Protein AF-A0A8T6TBB7-F1 (afdb_monomer)

Solvent-accessible surface area (backbone atoms only — not comparable to full-atom values): 8489 Å² total; per-residue (Å²): 138,86,88,76,82,80,76,66,68,40,61,74,67,68,90,86,67,78,40,38,65,49,55,43,56,93,53,36,83,45,80,57,56,37,39,74,60,37,92,62,66,23,43,48,73,40,90,98,48,61,22,53,47,63,44,75,91,45,42,84,26,44,35,38,34,31,38,57,32,89,70,64,23,28,37,24,58,80,60,30,70,67,58,50,47,54,44,36,54,69,56,26,76,72,73,21,55,60,44,80,34,24,58,83,77,44,41,66,60,50,52,48,31,57,75,68,70,62,61,63,89,50,57,42,62,38,55,32,65,20,64,48,42,63,21,74,66,54,53,48,50,29,44,78,32,48,30,71,134

Radius of gyration: 16.6 Å; Cα contacts (8 Å, |Δi|>4): 256; chains: 1; bounding box: 36×31×54 Å

Foldseek 3Di:
DPPFLPLPAQLDDDPDDQFFKAFALVQAPLPCQLCVQDPQNQKDADVPGSTIGGNPVSTNNQQLSCQRDPSNRMATVSLGPVSLLVSLLVLLAPDAAEAEDAPVPCVVVVVVCSVVVVDPGRHDYHYDVHCSNDHPVSVVSNVVSPHDD

Sequence (149 aa):
AAAGAAAGYLGRKRRGTQALAQVDPGACIGCLKCVRVCPYGALSQVAGDASVTVDPLLCAGCGACPSACLNWAAEQTGYTTQELEAALRAATTRTPNVIAVCNWSAYRALDQAYVEDLLPKGLAPLRLPCLARMSPHLVQVALDGGADP

Structure (mmCIF, N/CA/C/O backbone):
data_AF-A0A8T6TBB7-F1
#
_entry.id   AF-A0A8T6TBB7-F1
#
loop_
_atom_site.group_PDB
_atom_site.id
_atom_site.type_symbol
_atom_site.label_atom_id
_atom_site.label_alt_id
_atom_site.label_comp_id
_atom_site.label_asym_id
_atom_site.label_entity_id
_atom_site.label_seq_id
_atom_site.pdbx_PDB_ins_code
_atom_site.Cartn_x
_atom_site.Cartn_y
_atom_site.Cartn_z
_atom_site.occupancy
_atom_site.B_iso_or_equiv
_atom_site.auth_seq_id
_atom_site.auth_comp_id
_atom_site.auth_asym_id
_atom_site.auth_atom_id
_atom_site.pdbx_PDB_model_num
ATOM 1 N N . ALA A 1 1 ? -12.715 6.050 34.621 1.00 26.91 1 ALA A N 1
ATOM 2 C CA . ALA A 1 1 ? -11.327 5.767 34.201 1.00 26.91 1 ALA A CA 1
ATOM 3 C C . ALA A 1 1 ? -11.313 5.545 32.687 1.00 26.91 1 ALA A C 1
ATOM 5 O O . ALA A 1 1 ? -11.587 4.448 32.223 1.00 26.91 1 ALA A O 1
ATOM 6 N N . ALA A 1 2 ? -11.150 6.627 31.920 1.00 27.42 2 ALA A N 1
ATOM 7 C CA . ALA A 1 2 ? -11.399 6.692 30.477 1.00 27.42 2 ALA A CA 1
ATOM 8 C C . ALA A 1 2 ? -10.105 6.487 29.668 1.00 27.42 2 ALA A C 1
ATOM 10 O O . ALA A 1 2 ? -9.582 7.413 29.061 1.00 27.42 2 ALA A O 1
ATOM 11 N N . ALA A 1 3 ? -9.572 5.266 29.682 1.00 28.88 3 ALA A N 1
ATOM 12 C CA . ALA A 1 3 ? -8.338 4.910 28.976 1.00 28.88 3 ALA A CA 1
ATOM 13 C C . ALA A 1 3 ? -8.581 4.382 27.542 1.00 28.88 3 ALA A C 1
ATOM 15 O O . ALA A 1 3 ? -7.880 3.483 27.096 1.00 28.88 3 ALA A O 1
ATOM 16 N N . GLY A 1 4 ? -9.591 4.898 26.827 1.00 34.88 4 GLY A N 1
ATOM 17 C CA . GLY A 1 4 ? -9.996 4.374 25.509 1.00 34.88 4 GLY A CA 1
ATOM 18 C C . GLY A 1 4 ? -9.934 5.357 24.336 1.00 34.88 4 GLY A C 1
ATOM 19 O O . GLY A 1 4 ? -10.148 4.943 23.206 1.00 34.88 4 GLY A O 1
ATOM 20 N N . ALA A 1 5 ? -9.641 6.639 24.576 1.00 39.44 5 ALA A N 1
ATOM 21 C CA . ALA A 1 5 ? -9.637 7.690 23.545 1.00 39.44 5 ALA A CA 1
ATOM 22 C C . ALA A 1 5 ? -8.220 8.214 23.230 1.00 39.44 5 ALA A C 1
ATOM 24 O O . ALA A 1 5 ? -8.042 9.356 22.819 1.00 39.44 5 ALA A O 1
ATOM 25 N N . ALA A 1 6 ? -7.195 7.387 23.457 1.00 38.75 6 ALA A N 1
ATOM 26 C CA . ALA A 1 6 ? -5.787 7.747 23.269 1.00 38.75 6 ALA A CA 1
ATOM 27 C C . ALA A 1 6 ? -5.127 7.066 22.052 1.00 38.75 6 ALA A C 1
ATOM 29 O O . ALA A 1 6 ? -3.906 7.071 21.939 1.00 38.75 6 ALA A O 1
ATOM 30 N N . ALA A 1 7 ? -5.908 6.514 21.118 1.00 42.78 7 ALA A N 1
ATOM 31 C CA . ALA A 1 7 ? -5.423 6.127 19.790 1.00 42.78 7 ALA A CA 1
ATOM 32 C C . ALA A 1 7 ? -5.757 7.253 18.801 1.00 42.78 7 ALA A C 1
ATOM 34 O O . ALA A 1 7 ? -6.629 7.131 17.944 1.00 42.78 7 ALA A O 1
ATOM 35 N N . GLY A 1 8 ? -5.124 8.412 18.996 1.00 45.12 8 GLY A N 1
ATOM 36 C CA . GLY A 1 8 ? -5.313 9.559 18.119 1.00 45.12 8 GLY A CA 1
ATOM 37 C C . GLY A 1 8 ? -5.035 9.180 16.667 1.00 45.12 8 GLY A C 1
ATOM 38 O O . GLY A 1 8 ? -4.016 8.556 16.401 1.00 45.12 8 GLY A O 1
ATOM 39 N N . TYR A 1 9 ? -5.941 9.567 15.761 1.00 51.59 9 TYR A N 1
ATOM 40 C CA . TYR A 1 9 ? -5.765 9.659 14.305 1.00 51.59 9 TYR A CA 1
ATOM 41 C C . TYR A 1 9 ? -4.510 8.941 13.767 1.00 51.59 9 TYR A C 1
ATOM 43 O O . TYR A 1 9 ? -3.511 9.575 13.405 1.00 51.59 9 TYR A O 1
ATOM 51 N N . LEU A 1 10 ? -4.539 7.608 13.749 1.00 52.56 10 LEU A N 1
ATOM 52 C CA . LEU A 1 10 ? -3.420 6.819 13.252 1.00 52.56 10 LEU A CA 1
ATOM 53 C C . LEU A 1 10 ? -3.266 7.117 11.752 1.00 52.56 10 LEU A C 1
ATOM 55 O O . LEU A 1 10 ? -4.215 6.975 10.978 1.00 52.56 10 LEU A O 1
ATOM 59 N N . GLY A 1 11 ? -2.095 7.631 11.358 1.00 48.75 11 GLY A N 1
ATOM 60 C CA . GLY A 1 11 ? -1.825 8.089 9.987 1.00 48.75 11 GLY A CA 1
ATOM 61 C C . GLY A 1 11 ? -2.016 9.595 9.737 1.00 48.75 11 GLY A C 1
ATOM 62 O O . GLY A 1 11 ? -2.373 9.997 8.623 1.00 48.75 11 GLY A O 1
ATOM 63 N N . ARG A 1 12 ? -1.800 10.468 10.738 1.00 50.28 12 ARG A N 1
ATOM 64 C CA . ARG A 1 12 ? -1.777 11.929 10.523 1.00 50.28 12 ARG A CA 1
ATOM 65 C C . ARG A 1 12 ? -0.621 12.322 9.591 1.00 50.28 12 ARG A C 1
ATOM 67 O O . ARG A 1 12 ? 0.499 12.568 10.033 1.00 50.28 12 ARG A O 1
ATOM 74 N N . LYS A 1 13 ? -0.922 12.508 8.303 1.00 48.41 13 LYS A N 1
ATOM 75 C CA . LYS A 1 13 ? -0.060 13.289 7.414 1.00 48.41 13 LYS A CA 1
ATOM 76 C C . LYS A 1 13 ? 0.063 14.729 7.907 1.00 48.41 13 LYS A C 1
ATOM 78 O O . LYS A 1 13 ? -0.926 15.382 8.252 1.00 48.41 13 LYS A O 1
ATOM 83 N N . ARG A 1 14 ? 1.291 15.247 7.863 1.00 46.94 14 ARG A N 1
ATOM 84 C CA . ARG A 1 14 ? 1.566 16.687 7.857 1.00 46.94 14 ARG A CA 1
ATOM 85 C C . ARG A 1 14 ? 0.840 17.292 6.649 1.00 46.94 14 ARG A C 1
ATOM 87 O O . ARG A 1 14 ? 0.958 16.774 5.541 1.00 46.94 14 ARG A O 1
ATOM 94 N N . ARG A 1 15 ? 0.056 18.354 6.862 1.00 41.84 15 ARG A N 1
ATOM 95 C CA . ARG A 1 15 ? -0.573 19.124 5.774 1.00 41.84 15 ARG A CA 1
ATOM 96 C C . ARG A 1 15 ? 0.500 19.467 4.724 1.00 41.84 15 ARG A C 1
ATOM 98 O O . ARG A 1 15 ? 1.522 20.030 5.097 1.00 41.84 15 ARG A O 1
ATOM 105 N N . GLY A 1 16 ? 0.275 19.120 3.453 1.00 46.31 16 GLY A N 1
ATOM 106 C CA . GLY A 1 16 ? 1.085 19.603 2.323 1.00 46.31 16 GLY A CA 1
ATOM 107 C C . GLY A 1 16 ? 1.958 18.590 1.567 1.00 46.31 16 GLY A C 1
ATOM 108 O O . GLY A 1 16 ? 2.403 18.928 0.478 1.00 46.31 16 GLY A O 1
ATOM 109 N N . THR A 1 17 ? 2.183 17.357 2.045 1.00 53.53 17 THR A N 1
ATOM 110 C CA . THR A 1 17 ? 2.930 16.347 1.257 1.00 53.53 17 THR A CA 1
ATOM 111 C C . THR A 1 17 ? 1.978 15.408 0.518 1.00 53.53 17 THR A C 1
ATOM 113 O O . THR A 1 17 ? 1.154 14.731 1.139 1.00 53.53 17 THR A O 1
ATOM 116 N N . GLN A 1 18 ? 2.078 15.321 -0.812 1.00 64.38 18 GLN A N 1
ATOM 117 C CA . GLN A 1 18 ? 1.324 14.340 -1.601 1.00 64.38 18 GLN A CA 1
ATOM 118 C C . GLN A 1 18 ? 1.734 12.917 -1.191 1.00 64.38 18 GLN A C 1
ATOM 120 O O . GLN A 1 18 ? 2.895 12.641 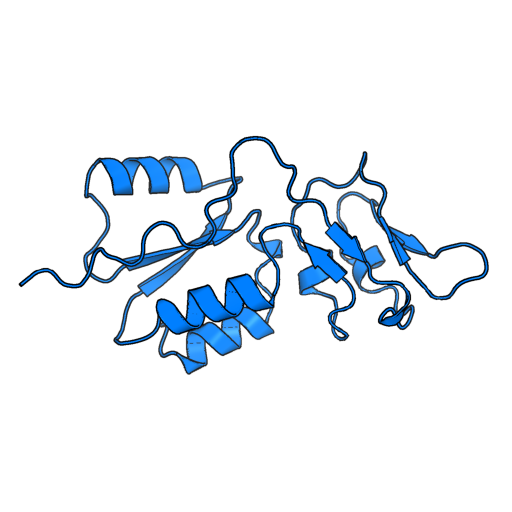-0.897 1.00 64.38 18 GLN A O 1
ATOM 125 N N . ALA A 1 19 ? 0.765 12.013 -1.036 1.00 78.44 19 ALA A N 1
ATOM 126 C CA . ALA A 1 19 ? 1.008 10.619 -0.652 1.00 78.44 19 ALA A CA 1
ATOM 127 C C . ALA A 1 19 ? 1.353 9.797 -1.890 1.00 78.44 19 ALA A C 1
ATOM 129 O O . ALA A 1 19 ? 0.603 8.900 -2.262 1.00 78.44 19 ALA A O 1
ATOM 130 N N . LEU A 1 20 ? 2.433 10.176 -2.569 1.00 90.31 20 LEU A N 1
ATOM 131 C CA . LEU A 1 20 ? 2.830 9.545 -3.819 1.00 90.31 20 LEU A CA 1
ATOM 132 C C . LEU A 1 20 ? 3.370 8.139 -3.563 1.00 90.31 20 LEU A C 1
ATOM 134 O O . LEU A 1 20 ? 3.885 7.835 -2.483 1.00 90.31 20 LEU A O 1
ATOM 138 N N . ALA A 1 21 ? 3.205 7.287 -4.569 1.00 94.19 21 ALA A N 1
ATOM 139 C CA . ALA A 1 21 ? 3.832 5.979 -4.587 1.00 94.19 21 ALA A CA 1
ATOM 140 C C . ALA A 1 21 ? 5.309 6.110 -4.979 1.00 94.19 21 ALA A C 1
ATOM 142 O O . ALA A 1 21 ? 5.669 6.966 -5.786 1.00 94.19 21 ALA A O 1
ATOM 143 N N . GLN A 1 22 ? 6.142 5.237 -4.431 1.00 94.38 22 GLN A N 1
ATOM 144 C CA . GLN A 1 22 ? 7.553 5.088 -4.770 1.00 94.38 22 GLN A CA 1
ATOM 145 C C . GLN A 1 22 ? 7.857 3.604 -4.962 1.00 94.38 22 GLN A C 1
ATOM 147 O O . GLN A 1 22 ? 7.192 2.761 -4.362 1.00 94.38 22 GLN A O 1
ATOM 152 N N . VAL A 1 23 ? 8.833 3.288 -5.810 1.00 95.56 23 VAL A N 1
ATOM 153 C CA . VAL A 1 23 ? 9.302 1.918 -6.037 1.00 95.56 23 VAL A CA 1
ATOM 154 C C . VAL A 1 23 ? 10.801 1.881 -5.781 1.00 95.56 23 VAL A C 1
ATOM 156 O O . VAL A 1 23 ? 11.537 2.681 -6.352 1.00 95.56 23 VAL A O 1
ATOM 159 N N . ASP A 1 24 ? 11.239 0.963 -4.924 1.00 94.31 24 ASP A N 1
ATOM 160 C CA . ASP A 1 24 ? 12.648 0.637 -4.738 1.00 94.31 24 ASP A CA 1
ATOM 161 C C . ASP A 1 24 ? 13.110 -0.290 -5.879 1.00 94.31 24 ASP A C 1
ATOM 163 O O . ASP A 1 24 ? 12.642 -1.434 -5.959 1.00 94.31 24 ASP A O 1
ATOM 167 N N . PRO A 1 25 ? 14.008 0.164 -6.773 1.00 92.50 25 PRO A N 1
ATOM 168 C CA . PRO A 1 25 ? 14.503 -0.661 -7.869 1.00 92.50 25 PRO A CA 1
ATOM 169 C C . PRO A 1 25 ? 15.319 -1.864 -7.378 1.00 92.50 25 PRO A C 1
ATOM 171 O O . PRO A 1 25 ? 15.287 -2.902 -8.030 1.00 92.50 25 PRO A O 1
ATOM 174 N N . GLY A 1 26 ? 15.983 -1.777 -6.218 1.00 93.25 26 GLY A N 1
ATOM 175 C CA . GLY A 1 26 ? 16.781 -2.876 -5.661 1.00 93.25 26 GLY A CA 1
ATOM 176 C C . GLY A 1 26 ? 15.934 -4.044 -5.151 1.00 93.25 26 GLY A C 1
ATOM 177 O O . GLY A 1 26 ? 16.376 -5.191 -5.177 1.00 93.25 26 GLY A O 1
ATOM 178 N N . ALA A 1 27 ? 14.697 -3.765 -4.736 1.00 93.62 27 ALA A N 1
ATOM 179 C CA . ALA A 1 27 ? 13.719 -4.774 -4.338 1.00 93.62 27 ALA A CA 1
ATOM 180 C C . ALA A 1 27 ? 12.736 -5.133 -5.470 1.00 93.62 27 ALA A C 1
ATOM 182 O O . ALA A 1 27 ? 11.933 -6.056 -5.332 1.00 93.62 27 ALA A O 1
ATOM 183 N N . CYS A 1 28 ? 12.722 -4.413 -6.592 1.00 95.81 28 CYS A N 1
ATOM 184 C CA . CYS A 1 28 ? 11.740 -4.643 -7.646 1.00 95.81 28 CYS A CA 1
ATOM 185 C C . CYS A 1 28 ? 12.104 -5.865 -8.502 1.00 95.81 28 CYS A C 1
ATOM 187 O O . CYS A 1 28 ? 13.125 -5.884 -9.175 1.00 95.81 28 CYS A O 1
ATOM 189 N N . ILE A 1 29 ? 11.213 -6.859 -8.559 1.00 94.75 29 ILE A N 1
ATOM 190 C CA . ILE A 1 29 ? 11.393 -8.059 -9.402 1.00 94.75 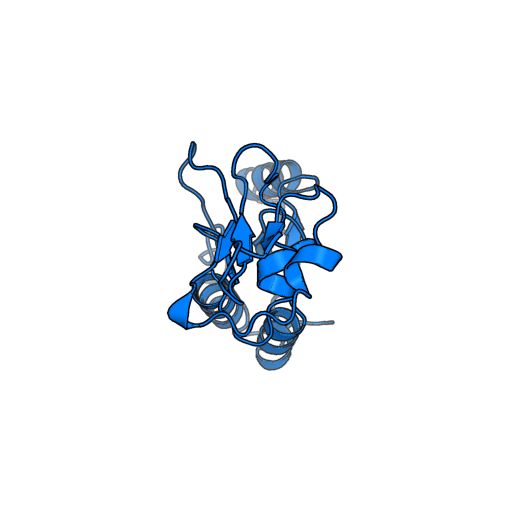29 ILE A CA 1
ATOM 191 C C . ILE A 1 29 ? 10.778 -7.934 -10.808 1.00 94.75 29 ILE A C 1
ATOM 193 O O . ILE A 1 29 ? 10.697 -8.918 -11.537 1.00 94.75 29 ILE A O 1
ATOM 197 N N . GLY A 1 30 ? 10.239 -6.766 -11.171 1.00 94.81 30 GLY A N 1
ATOM 198 C CA . GLY A 1 30 ? 9.674 -6.536 -12.505 1.00 94.81 30 GLY A CA 1
ATOM 199 C C . GLY A 1 30 ? 8.432 -7.354 -12.869 1.00 94.81 30 GLY A C 1
ATOM 200 O O . GLY A 1 30 ? 8.174 -7.595 -14.042 1.00 94.81 30 GLY A O 1
ATOM 201 N N . CYS A 1 31 ? 7.612 -7.772 -11.897 1.00 95.38 31 CYS A N 1
ATOM 202 C CA . CYS A 1 31 ? 6.405 -8.574 -12.170 1.00 95.38 31 CYS A CA 1
ATOM 203 C C . CYS A 1 31 ? 5.238 -7.783 -12.803 1.00 95.38 31 CYS A C 1
ATOM 205 O O . CYS A 1 31 ? 4.217 -8.365 -13.169 1.00 95.38 31 CYS A O 1
ATOM 207 N N . LEU A 1 32 ? 5.357 -6.451 -12.880 1.00 95.38 32 LEU A N 1
ATOM 208 C CA . LEU A 1 32 ? 4.405 -5.508 -13.491 1.00 95.38 32 LEU A CA 1
ATOM 209 C C . LEU A 1 32 ? 2.975 -5.518 -12.920 1.00 95.38 32 LEU A C 1
ATOM 211 O O . LEU A 1 32 ? 2.078 -4.877 -13.469 1.00 95.38 32 LEU A O 1
ATOM 215 N N . LYS A 1 33 ? 2.731 -6.185 -11.787 1.00 96.00 33 LYS A N 1
ATOM 216 C CA . LYS A 1 33 ? 1.404 -6.200 -11.152 1.00 96.00 33 LYS A CA 1
ATOM 217 C C . LYS A 1 33 ? 0.948 -4.794 -10.750 1.00 96.00 33 LYS A C 1
ATOM 219 O O . LYS A 1 33 ? -0.207 -4.446 -10.968 1.00 96.00 33 LYS A O 1
ATOM 224 N N . CYS A 1 34 ? 1.866 -3.975 -10.233 1.00 96.19 34 CYS A N 1
ATOM 225 C CA . CYS A 1 34 ? 1.615 -2.581 -9.858 1.00 96.19 34 CYS A CA 1
ATOM 226 C C . CYS A 1 34 ? 1.198 -1.695 -11.049 1.00 96.19 34 CYS A C 1
ATOM 228 O O . CYS A 1 34 ? 0.362 -0.813 -10.873 1.00 96.19 34 CYS A O 1
ATOM 230 N N . VAL A 1 35 ? 1.720 -1.967 -12.251 1.00 96.50 35 VAL A N 1
ATOM 231 C CA . VAL A 1 35 ? 1.332 -1.279 -13.494 1.00 96.50 35 VAL A CA 1
ATOM 232 C C . VAL A 1 35 ? -0.120 -1.603 -13.848 1.00 96.50 35 VAL A C 1
ATOM 234 O O . VAL A 1 35 ? -0.909 -0.700 -14.099 1.00 96.50 35 VAL A O 1
ATOM 237 N N . ARG A 1 36 ? -0.506 -2.886 -1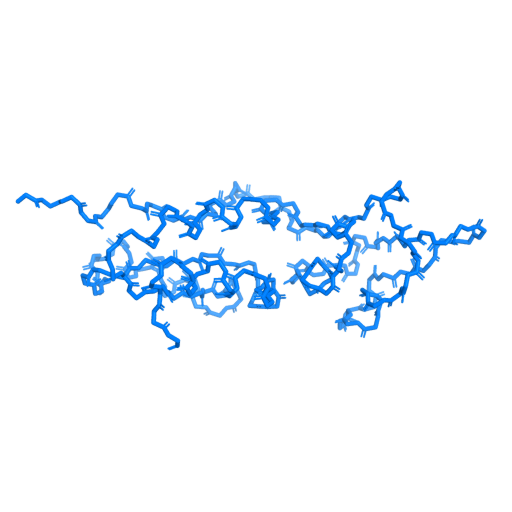3.784 1.00 96.38 36 ARG A N 1
ATOM 238 C CA . ARG A 1 36 ? -1.858 -3.349 -14.153 1.00 96.38 36 ARG A CA 1
ATOM 239 C C . ARG A 1 36 ? -2.962 -2.838 -13.228 1.00 96.38 36 ARG A C 1
ATOM 241 O O . ARG A 1 36 ? -4.082 -2.644 -13.681 1.00 96.38 36 ARG A O 1
ATOM 248 N N . VAL A 1 37 ? -2.671 -2.660 -11.939 1.00 96.69 37 VAL A N 1
ATOM 249 C CA . VAL A 1 37 ? -3.672 -2.205 -10.954 1.00 96.69 37 VAL A CA 1
ATOM 250 C C . VAL A 1 37 ? -3.804 -0.686 -10.881 1.00 96.69 37 VAL A C 1
ATOM 252 O O . VAL A 1 37 ? -4.691 -0.200 -10.186 1.00 96.69 37 VAL A O 1
ATOM 255 N N . CYS A 1 38 ? -2.915 0.078 -11.523 1.00 96.25 38 CYS A N 1
ATOM 256 C CA . CYS A 1 38 ? -2.953 1.532 -11.443 1.00 96.25 38 CYS A CA 1
ATOM 257 C C . CYS A 1 38 ? -4.081 2.087 -12.327 1.00 96.25 38 CYS A C 1
ATOM 259 O O . CYS A 1 38 ? -3.962 2.029 -13.550 1.00 96.25 38 CYS A O 1
ATOM 261 N N . PRO A 1 39 ? -5.133 2.705 -11.759 1.00 94.44 39 PRO A N 1
ATOM 262 C CA . PRO A 1 39 ? -6.222 3.251 -12.569 1.00 94.44 39 PRO A CA 1
ATOM 263 C C . PRO A 1 39 ? -5.831 4.553 -13.288 1.00 94.44 39 PRO A C 1
ATOM 265 O O . PRO A 1 39 ? -6.549 5.001 -14.173 1.00 94.44 39 PRO A O 1
ATOM 268 N N . TYR A 1 40 ? -4.701 5.160 -12.910 1.00 95.50 40 TYR A N 1
ATOM 269 C CA . TYR A 1 40 ? -4.218 6.434 -13.453 1.00 95.50 40 TYR A CA 1
ATOM 270 C C . TYR A 1 40 ? -3.113 6.268 -14.503 1.00 95.50 40 TYR A C 1
ATOM 272 O O . TYR A 1 40 ? -2.633 7.262 -15.033 1.00 95.50 40 TYR A O 1
ATOM 280 N N . GLY A 1 41 ? -2.654 5.037 -14.763 1.00 95.94 41 GLY A N 1
ATOM 281 C CA . GLY A 1 41 ? -1.544 4.796 -15.693 1.00 95.94 41 GLY A CA 1
ATOM 282 C C . GLY A 1 41 ? -0.206 5.401 -15.247 1.00 95.94 41 GLY A C 1
ATOM 283 O O . GLY A 1 41 ? 0.654 5.664 -16.075 1.00 95.94 41 GLY A O 1
ATOM 284 N N . ALA A 1 42 ? -0.019 5.628 -13.944 1.00 96.75 42 ALA A N 1
ATOM 285 C CA . ALA A 1 42 ? 1.142 6.340 -13.409 1.00 96.75 42 ALA A CA 1
ATOM 286 C C . ALA A 1 42 ? 2.418 5.489 -13.283 1.00 96.75 42 ALA A C 1
ATOM 288 O O . ALA A 1 42 ? 3.427 6.003 -12.817 1.00 96.75 42 ALA A O 1
ATOM 289 N N . LEU A 1 43 ? 2.389 4.192 -13.605 1.00 96.50 43 LEU A N 1
ATOM 290 C CA . LEU A 1 43 ? 3.547 3.303 -13.466 1.00 96.50 43 LEU A CA 1
ATOM 291 C C . LEU A 1 43 ? 3.918 2.679 -14.806 1.00 96.50 43 LEU A C 1
ATOM 293 O O . LEU A 1 43 ? 3.042 2.241 -15.549 1.00 96.50 43 LEU A O 1
ATOM 297 N N . SER A 1 44 ? 5.216 2.566 -15.069 1.00 96.00 44 SER A N 1
ATOM 298 C CA . SER A 1 44 ? 5.761 1.948 -16.279 1.00 96.00 44 SER A CA 1
ATOM 299 C C . SER A 1 44 ? 7.078 1.229 -15.986 1.00 96.00 44 SER A C 1
ATOM 301 O O . SER A 1 44 ? 7.772 1.539 -15.017 1.00 96.00 44 SER A O 1
ATOM 303 N N . GLN A 1 45 ? 7.409 0.227 -16.800 1.00 95.25 45 GLN A N 1
ATOM 304 C CA . GLN A 1 45 ? 8.711 -0.433 -16.723 1.00 95.25 45 GLN A CA 1
ATOM 305 C C . GLN A 1 45 ? 9.810 0.526 -17.198 1.00 95.25 45 GLN A C 1
ATOM 307 O O . GLN A 1 45 ? 9.619 1.257 -18.172 1.0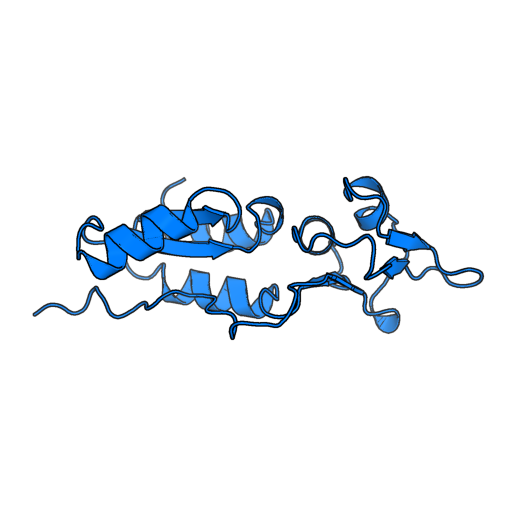0 95.25 45 GLN A O 1
ATOM 312 N N . VAL A 1 46 ? 10.952 0.516 -16.517 1.00 91.44 46 VAL A N 1
ATOM 313 C CA . VAL A 1 46 ? 12.123 1.308 -16.901 1.00 91.44 46 VAL A CA 1
ATOM 314 C C . VAL A 1 46 ? 12.785 0.680 -18.131 1.00 91.44 46 VAL A C 1
ATOM 316 O O . VAL A 1 46 ? 12.953 -0.532 -18.222 1.00 91.44 46 VAL A O 1
ATOM 319 N N . ALA A 1 47 ? 13.166 1.492 -19.117 1.00 85.69 47 ALA A N 1
ATOM 320 C CA . ALA A 1 47 ? 13.818 0.976 -20.317 1.00 85.69 47 ALA A CA 1
ATOM 321 C C . ALA A 1 47 ? 15.201 0.392 -19.979 1.00 85.69 47 ALA A C 1
ATOM 323 O O . ALA A 1 47 ? 16.055 1.088 -19.436 1.00 85.69 47 ALA A O 1
ATOM 324 N N . GLY A 1 48 ? 15.426 -0.878 -20.329 1.00 84.44 48 GLY A N 1
ATOM 325 C CA . GLY A 1 48 ? 16.688 -1.573 -20.053 1.00 84.44 48 GLY A CA 1
ATOM 326 C C . GLY A 1 48 ? 16.841 -2.088 -18.617 1.00 84.44 48 GLY A C 1
ATOM 327 O O . GLY A 1 48 ? 17.905 -2.601 -18.284 1.00 84.44 48 GLY A O 1
ATOM 328 N N . ASP A 1 49 ? 15.796 -1.995 -17.792 1.00 87.62 49 ASP A N 1
ATOM 329 C CA . ASP A 1 49 ? 15.760 -2.504 -16.420 1.00 87.62 49 ASP A CA 1
ATOM 330 C C . ASP A 1 49 ? 14.427 -3.247 -16.185 1.00 87.62 49 ASP A C 1
ATOM 332 O O . ASP A 1 49 ? 13.385 -2.920 -16.752 1.00 87.62 49 ASP A O 1
ATOM 336 N N . ALA A 1 50 ? 14.447 -4.299 -15.370 1.00 88.00 50 ALA A N 1
ATOM 337 C CA . ALA A 1 50 ? 13.226 -4.978 -14.956 1.00 88.00 50 ALA A CA 1
ATOM 338 C C . ALA A 1 50 ? 12.387 -4.119 -13.989 1.00 88.00 50 ALA A C 1
ATOM 340 O O . ALA A 1 50 ? 11.197 -4.392 -13.818 1.00 88.00 50 ALA A O 1
ATOM 341 N N . SER A 1 51 ? 12.981 -3.097 -13.367 1.00 92.75 51 SER A N 1
ATOM 342 C CA . SER A 1 51 ? 12.332 -2.233 -12.386 1.00 92.75 51 SER A CA 1
ATOM 343 C C . SER A 1 51 ? 11.185 -1.390 -12.965 1.00 92.75 51 SER A C 1
ATOM 345 O O . SER A 1 51 ? 11.016 -1.212 -14.174 1.00 92.75 51 SER A O 1
ATOM 347 N N . VAL A 1 52 ? 10.336 -0.890 -12.066 1.00 96.38 52 VAL A N 1
ATOM 348 C CA . VAL A 1 52 ? 9.175 -0.054 -12.392 1.00 96.38 52 VAL A CA 1
ATOM 349 C C . VAL A 1 52 ? 9.401 1.340 -11.827 1.00 96.38 52 VAL A C 1
ATOM 351 O O . VAL A 1 52 ? 9.814 1.478 -10.680 1.00 96.38 52 VAL A O 1
ATOM 354 N N . THR A 1 53 ? 9.069 2.366 -12.605 1.00 95.56 53 THR A N 1
ATOM 355 C CA . THR A 1 53 ? 9.085 3.767 -12.175 1.00 95.56 53 THR A CA 1
ATOM 356 C C . THR A 1 53 ? 7.667 4.314 -12.004 1.00 95.56 53 THR A C 1
ATOM 358 O O . THR A 1 53 ? 6.694 3.725 -12.484 1.00 95.56 53 THR A O 1
ATOM 361 N N . VAL A 1 54 ? 7.549 5.436 -11.295 1.00 96.06 54 VAL A N 1
ATOM 362 C CA . VAL A 1 54 ? 6.289 6.138 -11.034 1.00 96.06 54 VAL A CA 1
ATOM 363 C C . VAL A 1 54 ? 6.377 7.548 -11.610 1.00 96.06 54 VAL A C 1
ATOM 365 O O . VAL A 1 54 ? 7.286 8.297 -11.260 1.00 96.06 54 VAL A O 1
ATOM 368 N N . ASP A 1 55 ? 5.408 7.928 -12.438 1.00 95.31 55 ASP A N 1
ATOM 369 C CA . ASP A 1 55 ? 5.199 9.309 -12.862 1.00 95.31 55 ASP A CA 1
ATOM 370 C C . ASP A 1 55 ? 4.446 10.081 -11.755 1.00 95.31 55 ASP A C 1
ATOM 372 O O . ASP A 1 55 ? 3.264 9.808 -11.496 1.00 95.31 55 ASP A O 1
ATOM 376 N N . PRO A 1 56 ? 5.095 11.047 -11.078 1.00 92.56 56 PRO A N 1
ATOM 377 C CA . PRO A 1 56 ? 4.468 11.804 -10.000 1.00 92.56 56 PRO A CA 1
ATOM 378 C C . PRO A 1 56 ? 3.333 12.718 -10.482 1.00 92.56 56 PRO A C 1
ATOM 380 O O . PRO A 1 56 ? 2.473 13.061 -9.674 1.00 92.56 56 PRO A O 1
ATOM 383 N N . LEU A 1 57 ? 3.293 13.097 -11.766 1.00 93.12 57 LEU A N 1
ATOM 384 C CA . LEU A 1 57 ? 2.247 13.962 -12.321 1.00 93.12 57 LEU A CA 1
ATOM 385 C C . LEU A 1 57 ? 0.929 13.210 -12.532 1.00 93.12 57 LEU A C 1
ATOM 387 O O . LEU A 1 57 ? -0.142 13.802 -12.417 1.00 93.12 57 LEU A O 1
ATOM 391 N N . LEU A 1 58 ? 1.002 11.905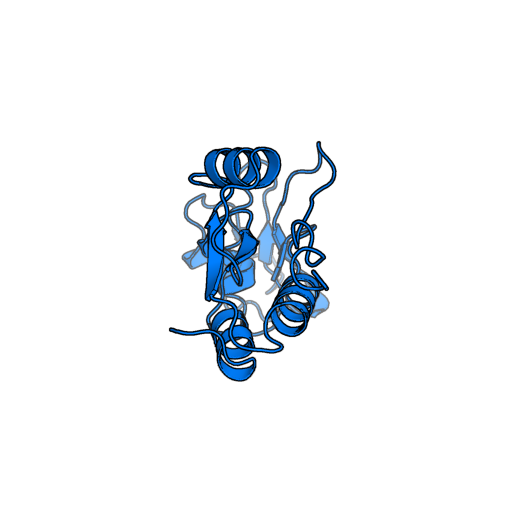 -12.803 1.00 94.75 58 LEU A N 1
ATOM 392 C CA . LEU A 1 58 ? -0.169 11.037 -12.969 1.00 94.75 58 LEU A CA 1
ATOM 393 C C . LEU A 1 58 ? -0.585 10.351 -11.659 1.00 94.75 58 LEU A C 1
ATOM 395 O O . LEU A 1 58 ? -1.703 9.848 -11.526 1.00 94.75 58 LEU A O 1
ATOM 399 N N . CYS A 1 59 ? 0.306 10.293 -10.669 1.00 94.00 59 CYS A N 1
ATOM 400 C CA . CYS A 1 59 ? 0.061 9.570 -9.430 1.00 94.00 59 CYS A CA 1
ATOM 401 C C . CYS A 1 59 ? -0.924 10.312 -8.510 1.00 94.00 59 CYS A C 1
ATOM 403 O O . CYS A 1 59 ? -0.558 11.213 -7.761 1.00 94.00 59 CYS A O 1
ATOM 405 N N . ALA A 1 60 ? -2.174 9.845 -8.453 1.00 90.69 60 ALA A N 1
ATOM 406 C CA . ALA A 1 60 ? -3.172 10.397 -7.530 1.00 90.69 60 ALA A CA 1
ATOM 407 C C . ALA A 1 60 ? -2.971 9.991 -6.050 1.00 90.69 60 ALA A C 1
ATOM 409 O O . ALA A 1 60 ? -3.744 10.396 -5.182 1.00 90.69 60 ALA A O 1
ATOM 410 N N 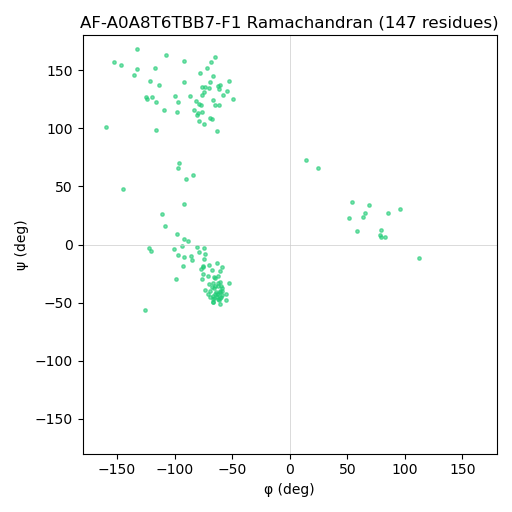. GLY A 1 61 ? -1.976 9.149 -5.740 1.00 91.06 61 GLY A N 1
ATOM 411 C CA . GLY A 1 61 ? -1.682 8.726 -4.366 1.00 91.06 61 GLY A CA 1
ATOM 412 C C . GLY A 1 61 ? -2.738 7.810 -3.728 1.00 91.06 61 GLY A C 1
ATOM 413 O O . GLY A 1 61 ? -2.979 7.888 -2.526 1.00 91.06 61 GLY A O 1
ATOM 414 N N . CYS A 1 62 ? -3.387 6.934 -4.503 1.00 91.12 62 CYS A N 1
ATOM 415 C CA . CYS A 1 62 ? -4.411 6.017 -3.974 1.00 91.12 62 CYS A CA 1
ATOM 416 C C . CYS A 1 62 ? -3.851 4.803 -3.201 1.00 91.12 62 CYS A C 1
ATOM 418 O O . CYS A 1 62 ? -4.571 4.194 -2.417 1.00 91.12 62 CYS A O 1
ATOM 420 N N . GLY A 1 63 ? -2.588 4.426 -3.421 1.00 92.50 63 GLY A N 1
ATOM 421 C CA . GLY A 1 63 ? -1.954 3.302 -2.718 1.00 92.50 63 GLY A CA 1
ATOM 422 C C . GLY A 1 63 ? -2.232 1.900 -3.270 1.00 92.50 63 GLY A C 1
ATOM 423 O O . GLY A 1 63 ? -1.769 0.926 -2.679 1.00 92.50 63 GLY A O 1
ATOM 424 N N . ALA A 1 64 ? -2.915 1.777 -4.415 1.00 94.62 64 ALA A N 1
ATOM 425 C CA . ALA A 1 64 ? -3.185 0.486 -5.059 1.00 94.62 64 ALA A CA 1
ATOM 426 C C . ALA A 1 64 ? -1.901 -0.290 -5.418 1.00 94.62 64 ALA A C 1
ATOM 428 O O . ALA A 1 64 ? -1.830 -1.505 -5.248 1.00 94.62 64 ALA A O 1
ATOM 429 N N . CYS A 1 65 ? -0.866 0.407 -5.898 1.00 95.88 65 CYS A N 1
ATOM 430 C CA . CYS A 1 65 ? 0.396 -0.212 -6.301 1.00 95.88 65 CYS A CA 1
ATOM 431 C C . CYS A 1 65 ? 1.176 -0.833 -5.120 1.00 95.88 65 CYS A C 1
ATOM 433 O O . CYS A 1 65 ? 1.516 -2.011 -5.232 1.00 95.88 65 CYS A O 1
ATOM 435 N N . PRO A 1 66 ? 1.398 -0.132 -3.989 1.00 95.12 66 PRO A N 1
ATOM 436 C CA . PRO A 1 66 ? 1.921 -0.732 -2.762 1.00 95.12 66 PRO A CA 1
ATOM 437 C C . PRO A 1 66 ? 1.096 -1.913 -2.266 1.00 95.12 66 PRO A C 1
ATOM 439 O O . PRO A 1 66 ? 1.651 -2.948 -1.921 1.00 95.12 66 PRO A O 1
ATOM 442 N N . SER A 1 67 ? -0.235 -1.794 -2.298 1.00 95.31 67 SER A N 1
ATOM 443 C CA . SER A 1 67 ? -1.133 -2.864 -1.855 1.00 95.31 67 SER A CA 1
ATOM 444 C C . SER A 1 67 ? -0.986 -4.146 -2.687 1.00 95.31 67 SER A C 1
ATOM 446 O O . SER A 1 67 ? -1.045 -5.257 -2.160 1.00 95.31 67 SER A O 1
ATOM 448 N N . ALA A 1 68 ? -0.732 -4.006 -3.991 1.00 95.56 68 ALA A N 1
ATOM 449 C CA . ALA A 1 68 ? -0.548 -5.128 -4.904 1.00 95.56 68 ALA A CA 1
ATOM 450 C C . ALA A 1 68 ? 0.885 -5.691 -4.941 1.00 95.56 68 ALA A C 1
ATOM 452 O O . ALA A 1 68 ? 1.093 -6.761 -5.526 1.00 95.56 68 ALA A O 1
ATOM 453 N N . CYS A 1 69 ? 1.873 -4.985 -4.381 1.00 95.38 69 CYS A N 1
ATOM 454 C CA . CYS A 1 69 ? 3.275 -5.381 -4.448 1.00 95.38 69 CYS A CA 1
ATOM 455 C C . CYS A 1 69 ? 3.586 -6.485 -3.432 1.00 95.38 69 CYS A C 1
ATOM 457 O O . CYS A 1 69 ? 3.711 -6.240 -2.237 1.00 95.38 69 CYS A O 1
ATOM 459 N N . LEU A 1 70 ? 3.756 -7.710 -3.928 1.00 90.00 70 LEU A N 1
ATOM 460 C CA . LEU A 1 70 ? 4.039 -8.878 -3.088 1.00 90.00 70 LEU A CA 1
ATOM 461 C C . LEU A 1 70 ? 5.482 -8.921 -2.567 1.00 90.00 70 LEU A C 1
ATOM 463 O O . LEU A 1 70 ? 5.743 -9.618 -1.598 1.00 90.00 70 LEU A O 1
ATOM 467 N N . ASN A 1 71 ? 6.400 -8.183 -3.199 1.00 92.69 71 ASN A N 1
ATOM 468 C CA . ASN A 1 71 ? 7.800 -8.096 -2.772 1.00 92.69 71 ASN A CA 1
ATOM 469 C C . ASN A 1 71 ? 8.096 -6.840 -1.935 1.00 92.69 71 ASN A C 1
ATOM 471 O O . ASN A 1 71 ? 9.256 -6.504 -1.738 1.00 92.69 71 ASN A O 1
ATOM 475 N N . TRP A 1 72 ? 7.054 -6.092 -1.545 1.00 92.12 72 TRP A N 1
ATOM 476 C CA . TRP A 1 72 ? 7.149 -4.838 -0.780 1.00 92.12 72 TRP A CA 1
ATOM 477 C C . TRP A 1 72 ? 8.109 -3.782 -1.356 1.00 92.12 72 TRP A C 1
ATOM 479 O O . TRP A 1 72 ? 8.551 -2.880 -0.657 1.00 92.12 72 TRP A O 1
ATOM 489 N N . ALA A 1 73 ? 8.390 -3.854 -2.659 1.00 95.31 73 ALA A N 1
ATOM 490 C CA . ALA A 1 73 ? 9.224 -2.886 -3.363 1.00 95.31 73 ALA A CA 1
ATOM 491 C C . ALA A 1 73 ? 8.497 -1.559 -3.615 1.00 95.31 73 ALA A C 1
ATOM 493 O O . ALA A 1 73 ? 9.140 -0.532 -3.789 1.00 95.31 73 ALA A O 1
ATOM 494 N N . ALA A 1 74 ? 7.161 -1.571 -3.683 1.00 95.19 74 ALA A N 1
ATOM 495 C CA . ALA A 1 74 ? 6.363 -0.365 -3.860 1.00 95.19 74 ALA A CA 1
ATOM 496 C C . ALA A 1 74 ? 5.790 0.101 -2.520 1.00 95.19 74 ALA A C 1
ATOM 498 O O . ALA A 1 74 ? 5.097 -0.660 -1.849 1.00 95.19 74 ALA A O 1
ATOM 499 N N . GLU A 1 75 ? 6.004 1.368 -2.178 1.00 93.62 75 GLU A N 1
ATOM 500 C CA . GLU A 1 75 ? 5.517 1.983 -0.944 1.00 93.62 75 GLU A CA 1
ATOM 501 C C . GLU A 1 75 ? 4.842 3.334 -1.186 1.00 93.62 75 GLU A C 1
ATOM 503 O O . GLU A 1 75 ? 4.893 3.893 -2.282 1.00 93.62 75 GLU A O 1
ATOM 508 N N . GLN A 1 76 ? 4.153 3.845 -0.165 1.00 91.56 76 GLN A N 1
ATOM 509 C CA . GLN A 1 76 ? 3.484 5.143 -0.215 1.00 91.56 76 GLN A CA 1
ATOM 510 C C . GLN A 1 76 ? 3.958 6.050 0.914 1.00 91.56 76 GLN A C 1
ATOM 512 O O . GLN A 1 76 ? 3.839 5.713 2.090 1.00 91.56 76 GLN A O 1
ATOM 517 N N . THR A 1 77 ? 4.438 7.245 0.570 1.00 87.19 77 THR A N 1
ATOM 518 C CA . THR A 1 77 ? 4.983 8.179 1.562 1.00 87.19 77 THR A CA 1
ATOM 519 C C . THR A 1 77 ? 3.927 8.585 2.598 1.00 87.19 77 THR A C 1
ATOM 521 O O . THR A 1 77 ? 2.909 9.205 2.257 1.00 87.19 77 THR A O 1
ATOM 524 N N . GLY A 1 78 ? 4.204 8.294 3.874 1.00 84.44 78 GLY A N 1
ATOM 525 C CA . GLY A 1 78 ? 3.330 8.563 5.024 1.00 84.44 78 GLY A CA 1
ATOM 526 C C . GLY A 1 78 ? 2.178 7.569 5.206 1.00 84.44 78 GLY A C 1
ATOM 527 O O . GLY A 1 78 ? 1.285 7.836 6.007 1.00 84.44 78 GLY A O 1
ATOM 528 N N . TYR A 1 79 ? 2.173 6.486 4.426 1.00 87.88 79 TYR A N 1
ATOM 529 C CA . TYR A 1 79 ? 1.285 5.329 4.544 1.00 87.88 79 TYR A CA 1
ATOM 530 C C . TYR A 1 79 ? 2.056 4.064 4.156 1.00 87.88 79 TYR A C 1
ATOM 532 O O . TYR A 1 79 ? 1.612 3.282 3.304 1.00 87.88 79 TYR A O 1
ATOM 540 N N . THR A 1 80 ? 3.254 3.910 4.716 1.00 90.62 80 THR A N 1
ATOM 541 C CA . THR A 1 80 ? 4.077 2.733 4.442 1.00 90.62 80 THR A CA 1
ATOM 542 C C . THR A 1 80 ? 3.439 1.486 5.047 1.00 90.62 80 THR A C 1
ATOM 544 O O . THR A 1 80 ? 2.638 1.583 5.983 1.00 90.62 80 THR A O 1
ATOM 547 N N . THR A 1 81 ? 3.771 0.300 4.535 1.00 90.62 81 THR A N 1
ATOM 548 C CA . THR A 1 81 ? 3.199 -0.948 5.063 1.00 90.62 81 THR A CA 1
ATOM 549 C C . THR A 1 81 ? 3.518 -1.098 6.550 1.00 90.62 81 THR A C 1
ATOM 551 O O . THR A 1 81 ? 2.618 -1.363 7.341 1.00 90.62 81 THR A O 1
ATOM 554 N N . GLN A 1 82 ? 4.756 -0.800 6.952 1.00 89.94 82 GLN A N 1
ATOM 555 C CA . GLN A 1 82 ? 5.182 -0.859 8.352 1.00 89.94 82 GLN A CA 1
ATOM 556 C C . GLN A 1 82 ? 4.429 0.130 9.255 1.00 89.94 82 GLN A C 1
ATOM 558 O O . GLN A 1 82 ? 4.015 -0.237 10.353 1.00 89.94 82 GLN A O 1
ATOM 563 N N . GLU A 1 83 ? 4.210 1.370 8.803 1.00 88.50 83 GLU A N 1
ATOM 564 C CA . GLU A 1 83 ? 3.441 2.367 9.565 1.00 88.50 83 GLU A CA 1
ATOM 565 C C . GLU A 1 83 ? 1.989 1.917 9.780 1.00 88.50 83 GLU A C 1
ATOM 567 O O . GLU A 1 83 ? 1.448 2.056 10.878 1.00 88.50 83 GLU A O 1
ATOM 572 N N . LEU A 1 84 ? 1.362 1.362 8.739 1.00 88.00 84 LEU A N 1
ATOM 573 C CA . LEU A 1 84 ? -0.018 0.881 8.797 1.00 88.00 84 LEU A CA 1
ATOM 574 C C . LEU A 1 84 ? -0.156 -0.368 9.669 1.00 88.00 84 LEU A C 1
ATOM 576 O O . LEU A 1 84 ? -1.102 -0.464 10.446 1.00 88.00 84 LEU A O 1
ATOM 580 N N . GLU A 1 85 ? 0.794 -1.298 9.595 1.00 89.31 85 GLU A N 1
ATOM 581 C CA . GLU A 1 85 ? 0.827 -2.459 10.483 1.00 89.31 85 GLU A CA 1
ATOM 582 C C . GLU A 1 85 ? 0.986 -2.061 11.947 1.00 89.31 85 GLU A C 1
ATOM 584 O O . GLU A 1 85 ? 0.257 -2.559 12.802 1.00 89.31 85 GLU A O 1
ATOM 589 N N . ALA A 1 86 ? 1.927 -1.163 12.249 1.00 87.12 86 ALA A N 1
ATOM 590 C CA . ALA A 1 86 ? 2.142 -0.686 13.609 1.00 87.12 86 ALA A CA 1
ATOM 591 C C . ALA A 1 86 ? 0.881 -0.002 14.158 1.00 87.12 86 ALA A C 1
ATOM 593 O O . ALA A 1 86 ? 0.495 -0.242 15.303 1.00 87.12 86 ALA A O 1
ATOM 594 N N . ALA A 1 87 ? 0.204 0.794 13.325 1.00 83.75 87 ALA A N 1
ATOM 595 C CA . ALA A 1 87 ? -1.068 1.416 13.666 1.00 83.75 87 ALA A CA 1
ATOM 596 C C . ALA A 1 87 ? -2.165 0.386 13.966 1.00 83.75 87 ALA A C 1
ATOM 598 O O . ALA A 1 87 ? -2.846 0.499 14.984 1.00 83.75 87 ALA A O 1
ATOM 599 N N . LEU A 1 88 ? -2.319 -0.625 13.110 1.00 84.00 88 LEU A N 1
ATOM 600 C CA . LEU A 1 88 ? -3.302 -1.688 13.304 1.00 84.00 88 LEU A CA 1
ATOM 601 C C . LEU A 1 88 ? -3.046 -2.455 14.599 1.00 84.00 88 LEU A C 1
ATOM 603 O O . LEU A 1 88 ? -3.934 -2.522 15.440 1.00 84.00 88 LEU A O 1
ATOM 607 N N . ARG A 1 89 ? -1.816 -2.931 14.814 1.00 84.50 89 ARG A N 1
ATOM 608 C CA . ARG A 1 89 ? -1.447 -3.677 16.029 1.00 84.50 89 ARG A CA 1
ATOM 609 C C . ARG A 1 89 ? -1.660 -2.860 17.306 1.00 84.50 89 ARG A C 1
ATOM 611 O O . ARG A 1 89 ? -2.040 -3.416 18.331 1.00 84.50 89 ARG A O 1
ATOM 618 N N . ALA A 1 90 ? -1.425 -1.547 17.256 1.00 80.44 90 ALA A N 1
ATOM 619 C CA . ALA A 1 90 ? -1.684 -0.654 18.384 1.00 80.44 90 ALA A CA 1
ATOM 620 C C . ALA A 1 90 ? -3.188 -0.459 18.649 1.00 80.44 90 ALA A C 1
ATOM 622 O O . ALA A 1 90 ? -3.597 -0.321 19.802 1.00 80.44 90 ALA A O 1
ATOM 623 N N . ALA A 1 91 ? -4.009 -0.452 17.596 1.00 76.38 91 ALA A N 1
ATOM 624 C CA . ALA A 1 91 ? -5.455 -0.315 17.709 1.00 76.38 91 ALA A CA 1
ATOM 625 C C . ALA A 1 91 ? -6.122 -1.597 18.237 1.00 76.38 91 ALA A C 1
ATOM 627 O O . ALA A 1 91 ? -7.024 -1.521 19.063 1.00 76.38 91 ALA A O 1
ATOM 628 N N . THR A 1 92 ? -5.672 -2.776 17.816 1.00 70.94 92 THR A N 1
ATOM 629 C CA . THR A 1 92 ? -6.368 -4.056 18.011 1.00 70.94 92 THR A CA 1
ATOM 630 C C . THR A 1 92 ? -5.985 -4.773 19.317 1.00 70.94 92 THR A C 1
ATOM 632 O O . THR A 1 92 ? -5.502 -5.895 19.298 1.00 70.94 92 THR A O 1
ATOM 635 N N . THR A 1 93 ? -6.133 -4.139 20.486 1.00 62.94 93 THR A N 1
ATOM 636 C CA . THR A 1 93 ? -5.705 -4.763 21.765 1.00 62.94 93 THR A CA 1
ATOM 637 C C . THR A 1 93 ? -6.833 -5.417 22.568 1.00 62.94 93 THR A C 1
ATOM 639 O O . THR A 1 93 ? -6.573 -6.382 23.284 1.00 62.94 93 THR A O 1
ATOM 642 N N . ARG A 1 94 ? -8.080 -4.929 22.464 1.00 55.66 94 ARG A N 1
ATOM 643 C CA . ARG A 1 94 ? -9.297 -5.504 23.078 1.00 55.66 94 ARG A CA 1
ATOM 644 C C . ARG A 1 94 ? -10.536 -4.994 22.340 1.00 55.66 94 ARG A C 1
ATOM 646 O O . ARG A 1 94 ? -10.896 -3.840 22.549 1.00 55.66 94 ARG A O 1
ATOM 653 N N . THR A 1 95 ? -11.110 -5.816 21.454 1.00 56.16 95 THR A N 1
ATOM 654 C CA . THR A 1 95 ? -12.333 -5.556 20.657 1.00 56.16 95 THR A CA 1
ATOM 655 C C . THR A 1 95 ? -12.661 -4.073 20.427 1.00 56.16 95 THR A C 1
ATOM 657 O O . THR A 1 95 ? -13.670 -3.585 20.950 1.00 56.16 95 THR A O 1
ATOM 660 N N . PRO A 1 96 ? -11.842 -3.316 19.678 1.00 59.62 96 PRO A N 1
ATOM 661 C CA . PRO A 1 96 ? -12.351 -2.148 19.011 1.00 59.62 96 PRO A CA 1
ATOM 662 C C . PRO A 1 96 ? -12.816 -2.512 17.603 1.00 59.62 96 PRO A C 1
ATOM 664 O O . PRO A 1 96 ? -12.148 -3.248 16.877 1.00 59.62 96 PRO A O 1
ATOM 667 N N . ASN A 1 97 ? -13.940 -1.936 17.195 1.00 64.12 97 ASN A N 1
ATOM 668 C CA . ASN A 1 97 ? -14.354 -1.964 15.800 1.00 64.12 97 ASN A CA 1
ATOM 669 C C . ASN A 1 97 ? -13.350 -1.098 15.021 1.00 64.12 97 ASN A C 1
ATOM 671 O O . ASN A 1 97 ? -13.314 0.127 15.188 1.00 64.12 97 ASN A O 1
ATOM 675 N N . VAL A 1 98 ? -12.479 -1.723 14.227 1.00 66.88 98 VAL A N 1
ATOM 676 C CA . VAL A 1 98 ? -11.542 -0.996 13.363 1.00 66.88 98 VAL A CA 1
ATOM 677 C C . VAL A 1 98 ? -12.281 -0.614 12.091 1.00 66.88 98 VAL A C 1
ATOM 679 O O . VAL A 1 98 ? -12.670 -1.476 11.313 1.00 66.88 98 VAL A O 1
ATOM 682 N N . ILE A 1 99 ? -12.449 0.686 11.848 1.00 71.06 99 ILE A N 1
ATOM 683 C CA . ILE A 1 99 ? -13.023 1.174 10.589 1.00 71.06 99 ILE A CA 1
ATOM 684 C C . ILE A 1 99 ? -11.920 1.838 9.775 1.00 71.06 99 ILE A C 1
ATOM 686 O O . ILE A 1 99 ? -11.367 2.870 10.163 1.00 71.06 99 ILE A O 1
ATOM 690 N N . ALA A 1 100 ? -11.614 1.254 8.618 1.00 75.75 100 ALA A N 1
ATOM 691 C CA . ALA A 1 100 ? -10.733 1.861 7.633 1.00 75.75 100 ALA A CA 1
ATOM 692 C C . ALA A 1 100 ? -11.477 2.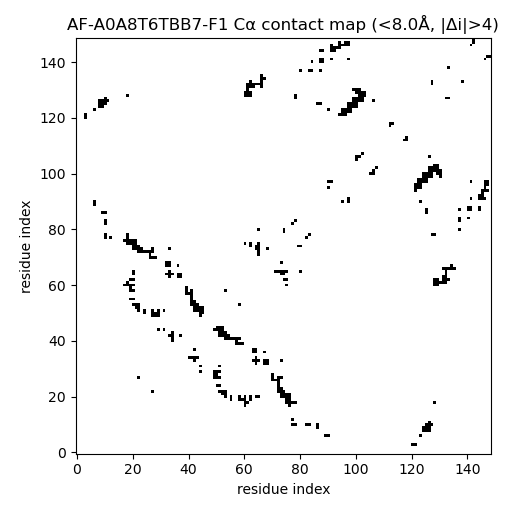963 6.870 1.00 75.75 100 ALA A C 1
ATOM 694 O O . ALA A 1 100 ? -12.480 2.714 6.203 1.00 75.75 100 ALA A O 1
A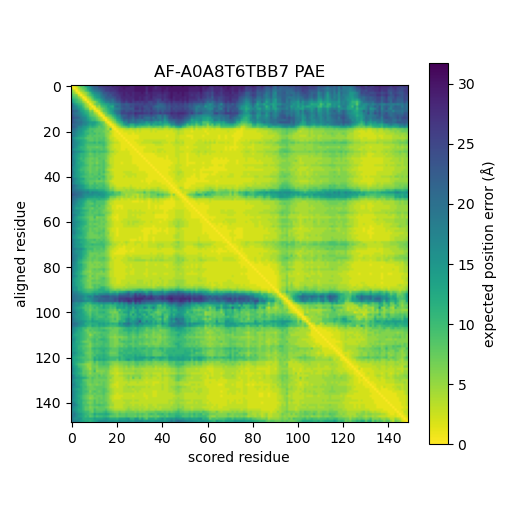TOM 695 N N . VAL A 1 101 ? -10.973 4.194 6.945 1.00 76.81 101 VAL A N 1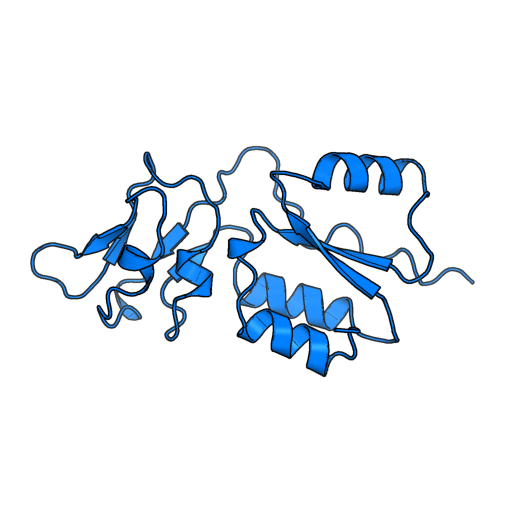
ATOM 696 C CA . VAL A 1 101 ? -11.631 5.367 6.364 1.00 76.81 101 VAL A CA 1
ATOM 697 C C . VAL A 1 101 ? -10.775 5.963 5.255 1.00 76.81 101 VAL A C 1
ATOM 699 O O . VAL A 1 101 ? -9.628 6.362 5.456 1.00 76.81 101 VAL A O 1
ATOM 702 N N . CYS A 1 102 ? -11.367 6.055 4.066 1.00 81.31 102 CYS A N 1
ATOM 703 C CA . CYS A 1 102 ? -10.761 6.656 2.885 1.00 81.31 102 CYS A CA 1
ATOM 704 C C . CYS A 1 102 ? -10.741 8.195 2.977 1.00 81.31 102 CYS A C 1
ATOM 706 O O . CYS A 1 102 ? -11.779 8.832 3.200 1.00 81.31 102 CYS A O 1
ATOM 708 N N . ASN A 1 103 ? -9.578 8.804 2.711 1.00 73.31 103 ASN A N 1
ATOM 709 C CA . ASN A 1 103 ? -9.394 10.258 2.649 1.00 73.31 103 ASN A CA 1
ATOM 710 C C . ASN A 1 103 ? -10.206 10.937 1.533 1.00 73.31 103 ASN A C 1
ATOM 712 O O . ASN A 1 103 ? -10.366 12.150 1.554 1.00 73.31 103 ASN A O 1
ATOM 716 N N . TRP A 1 104 ? -10.721 10.202 0.550 1.00 67.75 104 TRP A N 1
ATOM 717 C CA . TRP A 1 104 ? -11.537 10.784 -0.522 1.00 67.75 104 TRP A CA 1
ATOM 718 C C . TRP A 1 104 ? -13.038 10.781 -0.231 1.00 67.75 104 TRP A C 1
ATOM 720 O O . TRP A 1 104 ? -13.779 11.430 -0.956 1.00 67.75 104 TRP A O 1
ATOM 730 N N . SER A 1 105 ? -13.495 10.090 0.818 1.00 72.44 105 SER A N 1
ATOM 731 C CA . SER A 1 105 ? -14.934 9.939 1.072 1.00 72.44 105 SER A CA 1
ATOM 732 C C . SER A 1 105 ? -15.348 10.372 2.472 1.00 72.44 105 SER A C 1
ATOM 734 O O . SER A 1 105 ? -16.215 11.225 2.613 1.00 72.44 105 SER A O 1
ATOM 736 N N . ALA A 1 106 ? -14.751 9.800 3.517 1.00 73.00 106 ALA A N 1
ATOM 737 C CA . ALA A 1 106 ? -15.368 9.821 4.846 1.00 73.00 106 ALA A CA 1
ATOM 738 C C . ALA A 1 106 ? -14.500 10.473 5.931 1.00 73.00 106 ALA A C 1
ATOM 740 O O . ALA A 1 106 ? -14.965 10.666 7.051 1.00 73.00 106 ALA A O 1
ATOM 741 N N . TYR A 1 107 ? -13.268 10.895 5.618 1.00 74.19 107 TYR A N 1
ATOM 742 C CA . TYR A 1 107 ? -12.393 11.473 6.644 1.00 74.19 107 TYR A CA 1
ATOM 743 C C . TYR A 1 107 ? -12.897 12.808 7.202 1.00 74.19 107 TYR A C 1
ATOM 745 O O . TYR A 1 107 ? -12.597 13.112 8.345 1.00 74.19 107 TYR A O 1
ATOM 753 N N . ARG A 1 108 ? -13.654 13.607 6.432 1.00 73.50 108 ARG A N 1
ATOM 754 C CA . ARG A 1 108 ? -14.216 14.873 6.934 1.00 73.50 108 ARG A CA 1
ATOM 755 C C . ARG A 1 108 ? -15.326 14.638 7.946 1.00 73.50 108 ARG A C 1
ATOM 757 O O . ARG A 1 108 ? -15.328 15.284 8.985 1.00 73.50 108 ARG A O 1
ATOM 764 N N . ALA A 1 109 ? -16.202 13.677 7.665 1.00 80.50 109 ALA A N 1
ATOM 765 C CA . ALA A 1 109 ? -17.225 13.244 8.608 1.00 80.50 109 ALA A CA 1
ATOM 766 C C . ALA A 1 109 ? -16.590 12.624 9.860 1.00 80.50 109 ALA A C 1
ATOM 768 O O . ALA A 1 109 ? -17.004 12.929 10.970 1.00 80.50 109 ALA A O 1
ATOM 769 N N . LEU A 1 110 ? -15.535 11.822 9.691 1.00 78.06 110 LEU A N 1
ATOM 770 C CA . LEU A 1 110 ? -14.790 11.252 10.809 1.00 78.06 110 LEU A CA 1
ATOM 771 C C . LEU A 1 110 ? -14.052 12.326 11.629 1.00 78.06 110 LEU A C 1
ATOM 773 O O . LEU A 1 110 ? -14.092 12.285 12.852 1.00 78.06 110 LEU A O 1
ATOM 777 N N . ASP A 1 111 ? -13.386 13.283 10.971 1.00 77.31 111 ASP A N 1
ATOM 778 C CA . ASP A 1 111 ? -12.741 14.440 11.609 1.00 77.31 111 ASP A CA 1
ATOM 779 C C . ASP A 1 111 ? -13.758 15.205 12.460 1.00 77.31 111 ASP A C 1
ATOM 781 O O . ASP A 1 111 ? -13.479 15.521 13.613 1.00 77.31 111 ASP A O 1
ATOM 785 N N . GLN A 1 112 ? -14.937 15.481 11.900 1.00 81.69 112 GLN A N 1
ATOM 786 C CA . GLN A 1 112 ? -15.996 16.192 12.603 1.00 81.69 112 GLN A CA 1
ATOM 787 C C . GLN A 1 112 ? -16.543 15.372 13.774 1.00 81.69 112 GLN A C 1
ATOM 789 O O . GLN A 1 112 ? -16.564 15.871 14.891 1.00 81.69 112 GLN A O 1
ATOM 794 N N . ALA A 1 113 ? -16.889 14.102 13.557 1.00 82.88 113 ALA A N 1
ATOM 795 C CA . ALA A 1 113 ? -17.379 13.223 14.614 1.00 82.88 113 ALA A CA 1
ATOM 796 C C . ALA A 1 113 ? -16.351 13.033 15.742 1.00 82.88 113 ALA A C 1
ATOM 798 O O . ALA A 1 113 ? -16.730 12.900 16.898 1.00 82.88 113 ALA A O 1
ATOM 799 N N . TYR A 1 114 ? -15.053 13.055 15.433 1.00 77.31 114 TYR A N 1
ATOM 800 C CA . TYR A 1 114 ? -13.996 13.044 16.442 1.00 77.31 114 TYR A CA 1
ATOM 801 C C . TYR A 1 114 ? -13.936 14.359 17.232 1.00 77.31 114 TYR A C 1
ATOM 803 O O . TYR A 1 114 ? -13.817 14.334 18.453 1.00 77.31 114 TYR A O 1
ATOM 811 N N . VAL A 1 115 ? -14.015 15.510 16.552 1.00 81.00 115 VAL A N 1
ATOM 812 C CA . VAL A 1 115 ? -14.006 16.839 17.195 1.00 81.00 115 VAL A CA 1
ATOM 813 C C . VAL A 1 115 ? -15.239 17.046 18.076 1.00 81.00 115 VAL A C 1
ATOM 815 O O . VAL A 1 115 ? -15.140 17.671 19.127 1.00 81.00 115 VAL A O 1
ATOM 818 N N . GLU A 1 116 ? -16.378 16.508 17.656 1.00 84.62 116 GLU A N 1
ATOM 819 C CA . GLU A 1 116 ? -17.658 16.592 18.360 1.00 84.62 116 GLU A CA 1
ATOM 820 C C . GLU A 1 116 ? -17.865 15.455 19.382 1.00 84.62 116 GLU A C 1
ATOM 822 O O . GLU A 1 116 ? -18.923 15.391 20.000 1.00 84.62 116 GLU A O 1
ATOM 827 N N . ASP A 1 117 ? -16.877 14.569 19.577 1.00 81.62 117 ASP A N 1
ATOM 828 C CA . ASP A 1 117 ? -16.941 13.407 20.486 1.00 81.62 117 ASP A CA 1
ATOM 829 C C . ASP A 1 117 ? -18.152 12.479 20.230 1.00 81.62 117 ASP A C 1
ATOM 831 O O . ASP A 1 117 ? -18.758 11.909 21.136 1.00 81.62 117 ASP A O 1
ATOM 835 N N . LEU A 1 118 ? -18.517 12.321 18.955 1.00 83.81 118 LEU A N 1
ATOM 836 C CA . LEU A 1 118 ? -19.645 11.509 18.484 1.00 83.81 118 LEU A CA 1
ATOM 837 C C . LEU A 1 118 ? -19.251 10.076 18.099 1.00 83.81 118 LEU A C 1
ATOM 839 O O . LEU A 1 118 ? -20.104 9.296 17.667 1.00 83.81 118 LEU A O 1
ATOM 843 N N . LEU A 1 119 ? -17.969 9.709 18.201 1.00 79.06 119 LEU A N 1
ATOM 844 C CA . LEU A 1 119 ? -17.535 8.362 17.841 1.00 79.06 119 LEU A CA 1
ATOM 845 C C . LEU A 1 119 ? -18.049 7.331 18.862 1.00 79.06 119 LEU A C 1
ATOM 847 O O . LEU A 1 119 ? -17.910 7.534 20.071 1.00 79.06 119 LEU A O 1
ATOM 851 N N . PRO A 1 120 ? -18.593 6.188 18.403 1.00 77.19 120 PRO A N 1
ATOM 852 C CA . PRO A 1 120 ? -18.940 5.084 19.284 1.00 77.19 120 PRO A CA 1
ATOM 853 C C . PRO A 1 120 ? -17.756 4.673 20.164 1.00 77.19 120 PRO A C 1
ATOM 855 O O . PRO A 1 120 ? -16.608 4.605 19.716 1.00 77.19 120 PRO A O 1
ATOM 858 N N . LYS A 1 121 ? -18.037 4.355 21.430 1.00 77.06 121 LYS A N 1
ATOM 859 C CA . LYS A 1 121 ? -17.010 3.858 22.351 1.00 77.06 121 LYS A CA 1
ATOM 860 C C . LYS A 1 121 ? -16.428 2.552 21.817 1.00 77.06 121 LYS A C 1
ATOM 862 O O . LYS A 1 121 ? -17.172 1.662 21.420 1.00 77.06 121 LYS A O 1
ATOM 867 N N . GLY A 1 122 ? -15.101 2.445 21.841 1.00 74.31 122 GLY A N 1
ATOM 868 C CA . GLY A 1 122 ? -14.399 1.292 21.278 1.00 74.31 122 GLY A CA 1
ATOM 869 C C . GLY A 1 122 ? -14.260 1.339 19.754 1.00 74.31 122 GLY A C 1
ATOM 870 O O . GLY A 1 122 ? -13.894 0.338 19.162 1.00 74.31 122 GLY A O 1
ATOM 871 N N . LEU A 1 123 ? -14.529 2.463 19.088 1.00 77.19 123 LEU A N 1
ATOM 872 C CA . LEU A 1 123 ? -14.200 2.616 17.673 1.00 77.19 123 LEU A CA 1
ATOM 873 C C . LEU A 1 123 ? -12.760 3.121 17.498 1.00 77.19 123 LEU A C 1
ATOM 875 O O . LEU A 1 123 ? -12.402 4.163 18.047 1.00 77.19 123 LEU A O 1
ATOM 879 N N . ALA A 1 124 ? -11.962 2.430 16.681 1.00 78.31 124 ALA A N 1
ATOM 880 C CA . ALA A 1 124 ? -10.611 2.857 16.316 1.00 78.31 124 ALA A CA 1
ATOM 881 C C . ALA A 1 124 ? -10.526 3.137 14.803 1.00 78.31 124 ALA A C 1
ATOM 883 O O . ALA A 1 124 ? -10.388 2.205 14.006 1.00 78.31 124 ALA A O 1
ATOM 884 N N . PRO A 1 125 ? -10.625 4.404 14.363 1.00 78.50 125 PRO A N 1
ATOM 885 C CA . PRO A 1 125 ? -10.554 4.712 12.944 1.00 78.50 125 PRO A CA 1
ATOM 886 C C . PRO A 1 125 ? -9.115 4.651 12.414 1.00 78.50 125 PRO A C 1
ATOM 888 O O . PRO A 1 125 ? -8.218 5.332 12.917 1.00 78.50 125 PRO A O 1
ATOM 891 N N . LEU A 1 126 ? -8.913 3.899 11.330 1.00 82.31 126 LEU A N 1
ATOM 892 C CA . LEU A 1 126 ? -7.665 3.885 10.570 1.00 82.31 126 LEU A CA 1
ATOM 893 C C . LEU A 1 126 ? -7.797 4.804 9.354 1.00 82.31 126 LEU A C 1
ATOM 895 O O . LEU A 1 126 ? -8.564 4.525 8.429 1.00 82.31 126 LEU A O 1
ATOM 899 N N . ARG A 1 127 ? -7.025 5.892 9.318 1.00 80.56 127 ARG A N 1
ATOM 900 C CA . ARG A 1 127 ? -7.036 6.806 8.174 1.00 80.56 127 ARG A CA 1
ATOM 901 C C . ARG A 1 127 ? -6.161 6.254 7.055 1.00 80.56 127 ARG A C 1
ATOM 903 O O . ARG A 1 127 ? -4.957 6.096 7.229 1.00 80.56 127 ARG A O 1
ATOM 910 N N . LEU A 1 128 ? -6.745 6.078 5.876 1.00 83.81 128 LEU A N 1
ATOM 911 C CA . LEU A 1 128 ? -6.031 5.711 4.657 1.00 83.81 128 LEU A CA 1
ATOM 912 C C . LEU A 1 128 ? -6.156 6.812 3.596 1.00 83.81 128 LEU A C 1
ATOM 914 O O . LEU A 1 128 ? -7.166 7.519 3.556 1.00 83.81 128 LEU A O 1
ATOM 918 N N . PRO A 1 129 ? -5.173 6.957 2.689 1.00 82.75 129 PRO A N 1
ATOM 919 C CA . PRO A 1 129 ? -5.263 7.905 1.580 1.00 82.75 129 PRO A CA 1
ATOM 920 C C . PRO A 1 129 ? -6.385 7.497 0.617 1.00 82.75 129 PRO A C 1
ATOM 922 O O . PRO A 1 129 ? -7.141 8.333 0.133 1.00 82.75 129 PRO A O 1
ATOM 925 N N . CYS A 1 130 ? -6.543 6.195 0.407 1.00 86.69 130 CYS A N 1
ATOM 926 C CA . CYS A 1 130 ? -7.693 5.566 -0.214 1.00 86.69 130 CYS A CA 1
ATOM 927 C C . CYS A 1 130 ? -7.808 4.138 0.330 1.00 86.69 130 CYS A C 1
ATOM 929 O O . CYS A 1 130 ? -6.810 3.568 0.776 1.00 86.69 130 CYS A O 1
ATOM 931 N N . LEU A 1 131 ? -9.004 3.546 0.283 1.00 88.94 131 LEU A N 1
ATOM 932 C CA . LEU A 1 131 ? -9.195 2.150 0.687 1.00 88.94 131 LEU A CA 1
ATOM 933 C C . LEU A 1 131 ? -8.354 1.186 -0.167 1.00 88.94 131 LEU A C 1
ATOM 935 O O . LEU A 1 131 ? -7.967 0.132 0.314 1.00 88.94 131 LEU A O 1
ATOM 939 N N . ALA A 1 132 ? -7.962 1.588 -1.382 1.00 91.06 132 ALA A N 1
ATOM 940 C CA . ALA A 1 132 ? -7.035 0.834 -2.226 1.00 91.06 132 ALA A CA 1
ATOM 941 C C . ALA A 1 132 ? -5.657 0.586 -1.577 1.00 91.06 132 ALA A C 1
ATOM 943 O O . ALA A 1 132 ? -4.949 -0.328 -1.996 1.00 91.06 132 ALA A O 1
ATOM 944 N N . ARG A 1 133 ? -5.268 1.364 -0.553 1.00 91.31 133 ARG A N 1
ATOM 945 C CA . ARG A 1 133 ? -4.042 1.116 0.220 1.00 91.31 133 ARG A CA 1
ATOM 946 C C . ARG A 1 133 ? -4.178 -0.055 1.199 1.00 91.31 133 ARG A C 1
ATOM 948 O O . ARG A 1 133 ? -3.152 -0.592 1.622 1.00 91.31 133 ARG A O 1
ATOM 955 N N . MET A 1 134 ? -5.405 -0.455 1.535 1.00 90.50 134 MET A N 1
ATOM 956 C CA . MET A 1 134 ? -5.673 -1.636 2.347 1.00 90.50 134 MET A CA 1
ATOM 957 C C . MET A 1 134 ? -5.321 -2.882 1.533 1.00 90.50 134 MET A C 1
ATOM 959 O O . MET A 1 134 ? -5.988 -3.207 0.551 1.00 90.50 134 MET A O 1
ATOM 963 N N . SER A 1 135 ? -4.233 -3.543 1.911 1.00 91.56 135 SER A N 1
ATOM 964 C CA . SER A 1 135 ? -3.810 -4.799 1.298 1.00 91.56 135 SER A CA 1
ATOM 965 C C . SER A 1 135 ? -4.389 -5.988 2.060 1.00 91.56 135 SER A C 1
ATOM 967 O O . SER A 1 135 ? -4.688 -5.854 3.249 1.00 91.56 135 SER A O 1
ATOM 969 N N . PRO A 1 136 ? -4.497 -7.174 1.429 1.00 91.38 136 PRO A N 1
ATOM 970 C CA . PRO A 1 136 ? -4.893 -8.394 2.134 1.00 91.38 136 PRO A CA 1
ATOM 971 C C . PRO A 1 136 ? -4.032 -8.672 3.373 1.00 91.38 136 PRO A C 1
ATOM 973 O O . PRO A 1 136 ? -4.533 -9.141 4.385 1.00 91.38 136 PRO A O 1
ATOM 976 N N . HIS A 1 137 ? -2.748 -8.307 3.316 1.00 92.31 137 HIS A N 1
ATOM 977 C CA . HIS A 1 137 ? -1.827 -8.400 4.448 1.00 92.31 137 HIS A CA 1
ATOM 978 C C . HIS A 1 137 ? -2.238 -7.507 5.626 1.00 92.31 137 HIS A C 1
ATOM 980 O O . HIS A 1 137 ? -2.263 -7.961 6.762 1.00 92.31 137 HIS A O 1
ATOM 986 N N . LEU A 1 138 ? -2.620 -6.252 5.371 1.00 89.88 138 LEU A N 1
ATOM 987 C CA . LEU A 1 138 ? -3.084 -5.349 6.429 1.00 89.88 138 LEU A CA 1
ATOM 988 C C . LEU A 1 138 ? -4.422 -5.804 7.025 1.00 89.88 138 LEU A C 1
ATOM 990 O O . LEU A 1 138 ? -4.613 -5.701 8.233 1.00 89.88 138 LEU A O 1
ATOM 994 N N . VAL A 1 139 ? -5.322 -6.353 6.203 1.00 90.19 139 VAL A N 1
ATOM 995 C CA . VAL A 1 139 ? -6.559 -6.975 6.700 1.00 90.19 139 VAL A CA 1
ATOM 996 C C . VAL A 1 139 ? -6.226 -8.142 7.624 1.00 90.19 139 VAL A C 1
ATOM 998 O O . VAL A 1 139 ? -6.756 -8.204 8.728 1.00 90.19 139 VAL A O 1
ATOM 1001 N N . GLN A 1 140 ? -5.297 -9.015 7.226 1.00 90.56 140 GLN A N 1
ATOM 1002 C CA . GLN A 1 140 ? -4.871 -10.131 8.066 1.00 90.56 140 GLN A CA 1
ATOM 1003 C C . GLN A 1 140 ? -4.290 -9.650 9.400 1.00 90.56 140 GLN A C 1
ATOM 1005 O O . GLN A 1 140 ? -4.687 -10.141 10.447 1.00 90.56 140 GLN A O 1
ATOM 1010 N N . VAL A 1 141 ? -3.421 -8.633 9.382 1.00 88.94 141 VAL A N 1
ATOM 1011 C CA . VAL A 1 141 ? -2.858 -8.042 10.608 1.00 88.94 141 VAL A CA 1
ATOM 1012 C C . VAL A 1 141 ? -3.948 -7.488 11.529 1.00 88.94 141 VAL A C 1
ATOM 1014 O O . VAL A 1 141 ? -3.833 -7.613 12.747 1.00 88.94 141 VAL A O 1
ATOM 1017 N N . ALA A 1 142 ? -5.001 -6.888 10.969 1.00 85.94 142 ALA A N 1
ATOM 1018 C CA . ALA A 1 142 ? -6.133 -6.402 11.750 1.00 85.94 142 ALA A CA 1
ATOM 1019 C C . ALA A 1 142 ? -6.923 -7.558 12.391 1.00 85.94 142 ALA A C 1
ATOM 1021 O O . ALA A 1 142 ? -7.217 -7.510 13.586 1.00 85.94 142 ALA A O 1
ATOM 1022 N N . LEU A 1 143 ? -7.226 -8.604 11.617 1.00 86.69 143 LEU A N 1
ATOM 1023 C CA . LEU A 1 143 ? -7.960 -9.785 12.085 1.00 86.69 143 LEU A CA 1
ATOM 1024 C C . LEU A 1 143 ? -7.176 -10.571 13.144 1.00 86.69 143 LEU A C 1
ATOM 1026 O O . LEU A 1 143 ? -7.744 -10.942 14.167 1.00 86.69 143 LEU A O 1
ATOM 1030 N N . ASP A 1 144 ? -5.867 -10.753 12.958 1.00 87.81 144 ASP A N 1
ATOM 1031 C CA . ASP A 1 144 ? -4.980 -11.397 13.940 1.00 87.81 144 ASP A CA 1
ATOM 1032 C C . ASP A 1 144 ? -4.922 -10.613 15.261 1.00 87.81 144 ASP A C 1
ATOM 1034 O O . ASP A 1 144 ? -4.683 -11.176 16.329 1.00 87.81 144 ASP A O 1
ATOM 1038 N N . GLY A 1 145 ? -5.160 -9.302 15.195 1.00 80.69 145 GLY A N 1
ATOM 1039 C CA . GLY A 1 145 ? -5.318 -8.435 16.355 1.00 80.69 145 GLY A CA 1
ATOM 1040 C C . GLY A 1 145 ? -6.694 -8.518 17.030 1.00 80.69 145 GLY A C 1
ATOM 1041 O O . GLY A 1 145 ? -6.899 -7.919 18.081 1.00 80.69 145 GLY A O 1
ATOM 1042 N N . GLY A 1 146 ? -7.658 -9.241 16.462 1.00 80.00 146 GLY A N 1
ATOM 1043 C CA . GLY A 1 146 ? -9.019 -9.326 16.994 1.00 80.00 146 GLY A CA 1
ATOM 1044 C C . GLY A 1 146 ? -9.941 -8.192 16.543 1.00 80.00 146 GLY A C 1
ATOM 1045 O O . GLY A 1 146 ? -10.873 -7.845 17.272 1.00 80.00 146 GLY A O 1
ATOM 1046 N N . ALA A 1 147 ? -9.682 -7.598 15.372 1.00 79.88 147 ALA A N 1
ATOM 1047 C CA . ALA A 1 147 ? -10.697 -6.820 14.666 1.00 79.88 147 ALA A CA 1
ATOM 1048 C C . ALA A 1 147 ? -11.838 -7.738 14.182 1.00 79.88 147 ALA A C 1
ATOM 1050 O O . ALA A 1 147 ? -11.596 -8.883 13.799 1.00 79.88 147 ALA A O 1
ATOM 1051 N N . ASP A 1 148 ? -13.066 -7.223 14.198 1.00 73.75 148 ASP A N 1
ATOM 1052 C CA . ASP A 1 148 ? -14.249 -7.885 13.628 1.00 73.75 148 ASP A CA 1
ATOM 1053 C C . ASP A 1 148 ? -14.222 -7.761 12.083 1.00 73.75 148 ASP A C 1
ATOM 1055 O O . ASP A 1 148 ? -13.851 -6.680 11.602 1.00 73.75 148 ASP A O 1
ATOM 1059 N N . PRO A 1 149 ? -14.516 -8.829 11.307 1.00 65.31 149 PRO A N 1
ATOM 1060 C CA . PRO A 1 149 ? -14.613 -8.798 9.840 1.00 65.31 149 PRO A CA 1
ATOM 1061 C C . PRO A 1 149 ? -15.598 -7.785 9.232 1.00 65.31 149 PRO A C 1
ATOM 1063 O O . PRO A 1 149 ? -16.638 -7.463 9.848 1.00 65.31 149 PRO A O 1
#

Nearest PDB structures (foldseek):
  5odr-assembly1_A  TM=9.388E-01  e=5.485E-04  Methanothermococcus thermolithotrophicus DSM 2095
  7bke-assembly1_a  TM=9.201E-01  e=1.380E-03  Methanospirillum hungatei JF-1
  8bee-assembly1_I  TM=7.923E-01  e=4.885E-02  Arabidopsis thaliana
  1hfe-assembly1_L  TM=5.306E-01  e=3.176E-02  Nitratidesulfovibrio vulgaris str. Hildenborough
  8bj8-assembly1_A  TM=5.164E-01  e=7.990E-02  Desulfovibrio desulfuricans

Mean predicted aligned error: 7.56 Å

pLDDT: mean 81.12, std 16.76, range [26.91, 96.75]

Secondary structure (DSSP, 8-state):
--TTS----BT-PPTT----EEE-TTT-----HHHHH-TT--EEEPTTSS-EEE-TTT-----HHHHH-TTS-EEETTS-HHHHHHHHHHH-SS--EEEEEETTTTHHHHHHHHHTT-SPTTEEEEEES-GGG--HHHHHHHHHTT---